Protein AF-A0A7K6N0I5-F1 (afdb_monomer_lite)

InterPro domains:
  IPR001734 Sodium/solute symporter [PF00474] (1-62)
  IPR001734 Sodium/solute symporter [PS50283] (1-62)
  IPR018212 Sodium/solute symporter, conserved site [PS00456] (15-40)
  IPR038377 Sodium/glucose symporter superfamily [G3DSA:1.20.1730.10] (1-62)

Structure (mmCIF, N/CA/C/O backbone):
data_AF-A0A7K6N0I5-F1
#
_entry.id   AF-A0A7K6N0I5-F1
#
loop_
_atom_site.group_PDB
_atom_site.id
_atom_site.type_symbol
_atom_site.label_atom_id
_atom_site.label_alt_id
_atom_site.label_comp_id
_atom_site.label_asym_id
_atom_site.label_entity_id
_atom_site.label_seq_id
_atom_site.pdbx_PDB_ins_code
_atom_site.Cartn_x
_atom_site.Cartn_y
_atom_site.Cartn_z
_atom_site.occupancy
_atom_site.B_iso_or_equiv
_atom_site.auth_seq_id
_atom_site.auth_comp_id
_atom_site.auth_asym_id
_atom_site.auth_atom_id
_atom_site.pdbx_PDB_model_num
ATOM 1 N N . ALA A 1 1 ? -18.787 7.823 11.210 1.00 50.19 1 ALA A N 1
ATOM 2 C CA . ALA A 1 1 ? -19.774 7.060 12.007 1.00 50.19 1 ALA A CA 1
ATOM 3 C C . ALA A 1 1 ? -19.420 5.569 12.061 1.00 50.19 1 ALA A C 1
ATOM 5 O O . ALA A 1 1 ? -19.720 4.898 13.043 1.00 50.19 1 ALA A O 1
ATOM 6 N N . ASP A 1 2 ? -18.704 5.071 11.057 1.00 50.22 2 ASP A N 1
ATOM 7 C CA . ASP A 1 2 ? -18.468 3.642 10.812 1.00 50.22 2 ASP A CA 1
ATOM 8 C C . ASP A 1 2 ? -17.498 3.006 11.819 1.00 50.22 2 ASP A C 1
ATOM 10 O O . ASP A 1 2 ? -17.739 1.907 12.310 1.00 50.22 2 ASP A O 1
ATOM 14 N N . ILE A 1 3 ? -16.465 3.744 12.242 1.00 57.12 3 ILE A N 1
ATOM 15 C CA . ILE A 1 3 ? -15.520 3.289 13.278 1.00 57.12 3 ILE A CA 1
ATOM 16 C C . ILE A 1 3 ? -16.205 3.168 14.653 1.00 57.12 3 ILE A C 1
ATOM 18 O O . ILE A 1 3 ? -15.896 2.259 15.419 1.00 57.12 3 ILE A O 1
ATOM 22 N N . PHE A 1 4 ? -17.172 4.042 14.960 1.00 60.78 4 PHE A N 1
ATOM 23 C CA . PHE A 1 4 ? -17.898 4.014 16.235 1.00 60.78 4 PHE A CA 1
ATOM 24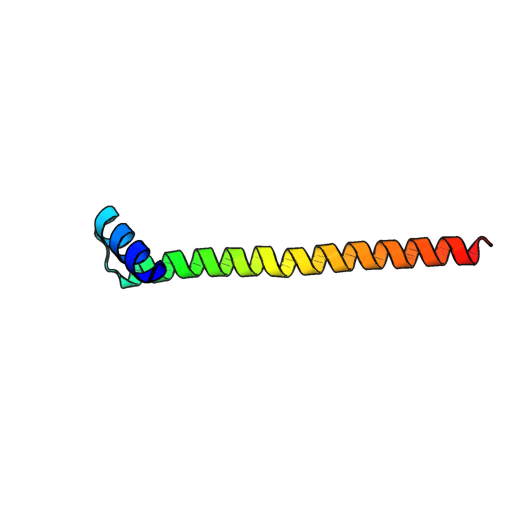 C C . PHE A 1 4 ? -18.880 2.833 16.292 1.00 60.78 4 PHE A C 1
ATOM 26 O O . PHE A 1 4 ? -18.946 2.133 17.298 1.00 60.78 4 PHE A O 1
ATOM 33 N N . SER A 1 5 ? -19.586 2.554 15.190 1.00 63.84 5 SER A N 1
ATOM 34 C CA . SER A 1 5 ? -20.479 1.393 15.080 1.00 63.84 5 SER A CA 1
ATOM 35 C C . SER A 1 5 ? -19.709 0.059 15.085 1.00 63.84 5 SER A C 1
ATOM 37 O O . SER A 1 5 ? -20.101 -0.866 15.797 1.00 63.84 5 SER A O 1
ATOM 39 N N . GLY A 1 6 ? -18.561 -0.026 14.398 1.00 62.88 6 GLY A N 1
ATOM 40 C CA . GLY A 1 6 ? -17.706 -1.222 14.393 1.00 62.88 6 GLY A CA 1
ATOM 41 C C . GLY A 1 6 ? -17.052 -1.527 15.747 1.00 62.88 6 GLY A C 1
ATOM 42 O O . GLY A 1 6 ? -17.007 -2.683 16.168 1.00 62.88 6 GLY A O 1
ATOM 43 N N . ALA A 1 7 ? -16.612 -0.498 16.480 1.00 59.97 7 ALA A N 1
ATOM 44 C CA . ALA A 1 7 ? -16.055 -0.667 17.822 1.00 59.97 7 ALA A CA 1
ATOM 45 C C . ALA A 1 7 ? -17.099 -1.186 18.831 1.00 59.97 7 ALA A C 1
ATOM 47 O O . ALA A 1 7 ? -16.780 -2.034 19.667 1.00 59.97 7 ALA A O 1
ATOM 48 N N . VAL A 1 8 ? -18.354 -0.729 18.733 1.00 62.03 8 VAL A N 1
ATOM 49 C CA . VAL A 1 8 ? -19.467 -1.204 19.579 1.00 62.03 8 VAL A CA 1
ATOM 50 C C . VAL A 1 8 ? -19.835 -2.661 19.264 1.00 62.03 8 VAL A C 1
ATOM 52 O O . VAL A 1 8 ? -20.112 -3.425 20.186 1.00 62.03 8 VAL A O 1
ATOM 55 N N . PHE A 1 9 ? -19.764 -3.087 17.999 1.00 62.81 9 PHE A N 1
ATOM 56 C CA . PHE A 1 9 ? -20.048 -4.472 17.597 1.00 62.81 9 PHE A CA 1
ATOM 57 C C . PHE A 1 9 ? -18.993 -5.467 18.114 1.00 62.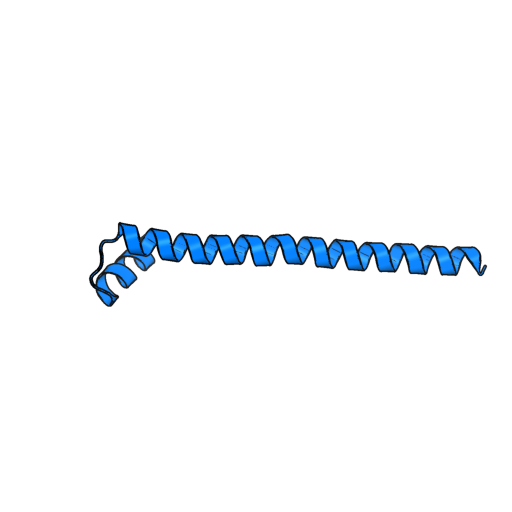81 9 PHE A C 1
ATOM 59 O O . PHE A 1 9 ? -19.343 -6.544 18.593 1.00 62.81 9 PHE A O 1
ATOM 66 N N . ILE A 1 10 ? -17.706 -5.093 18.100 1.00 57.09 10 ILE A N 1
ATOM 67 C CA . ILE A 1 10 ? -16.624 -5.912 18.682 1.00 57.09 10 ILE A CA 1
ATOM 68 C C . ILE A 1 10 ? -16.720 -5.952 20.216 1.00 57.09 10 ILE A C 1
ATOM 70 O O . ILE A 1 10 ? -16.489 -7.003 20.815 1.00 57.09 10 ILE A O 1
ATOM 74 N N . GLN A 1 11 ? -17.125 -4.847 20.853 1.00 59.78 11 GLN A N 1
ATOM 75 C CA . GLN A 1 11 ? -17.398 -4.816 22.294 1.00 59.78 11 GLN A CA 1
ATOM 76 C C . GLN A 1 11 ? -18.512 -5.805 22.681 1.00 59.78 11 GLN A C 1
ATOM 78 O O . GLN A 1 11 ? -18.372 -6.526 23.667 1.00 59.78 11 GLN A O 1
ATOM 83 N N . LEU A 1 12 ? -19.585 -5.881 21.879 1.00 53.69 12 LEU A N 1
ATOM 84 C CA . LEU A 1 12 ? -20.690 -6.825 22.083 1.00 53.69 12 LEU A CA 1
ATOM 85 C C . LEU A 1 12 ? -20.307 -8.283 21.769 1.00 53.69 12 LEU A C 1
ATOM 87 O O . LEU A 1 12 ? -20.781 -9.187 22.448 1.00 53.69 12 LEU A O 1
ATOM 91 N N . ALA A 1 13 ? -19.465 -8.522 20.757 1.00 57.41 13 ALA A N 1
ATOM 92 C CA . ALA A 1 13 ? -19.097 -9.869 20.310 1.00 57.41 13 ALA A CA 1
ATOM 93 C C . ALA A 1 13 ? -18.080 -10.578 21.227 1.00 57.41 13 ALA A C 1
ATOM 95 O O . ALA A 1 13 ? -18.066 -11.805 21.281 1.00 57.41 13 ALA A O 1
ATOM 96 N N . ILE A 1 14 ? -17.224 -9.823 21.928 1.00 58.38 14 ILE A N 1
ATOM 97 C CA . ILE A 1 14 ? -16.125 -10.363 22.755 1.00 58.38 14 ILE A CA 1
ATOM 98 C C . ILE A 1 14 ? -16.274 -10.025 24.253 1.00 58.38 14 ILE A C 1
ATOM 100 O O . ILE A 1 14 ? -15.590 -10.618 25.085 1.00 58.38 14 ILE A O 1
ATOM 104 N N . GLY A 1 15 ? -17.180 -9.117 24.635 1.00 54.56 15 GLY A N 1
ATOM 105 C CA . GLY A 1 15 ? -17.454 -8.788 26.043 1.00 54.56 15 GLY A CA 1
ATOM 106 C C . GLY A 1 15 ? -16.343 -7.996 26.749 1.00 54.56 15 GLY A C 1
ATOM 107 O O . GLY A 1 15 ? -16.326 -7.916 27.976 1.00 54.56 15 GLY A O 1
ATOM 108 N N . LEU A 1 16 ? -15.405 -7.410 25.997 1.00 55.69 16 LEU A N 1
ATOM 109 C CA . LEU A 1 16 ? -14.301 -6.593 26.512 1.00 55.69 16 LEU A CA 1
ATOM 110 C C . LEU A 1 16 ? -14.536 -5.104 26.209 1.00 55.69 16 LEU A C 1
ATOM 112 O O . LEU A 1 16 ? -15.051 -4.760 25.152 1.00 55.69 16 LEU A O 1
ATOM 116 N N . ASN A 1 17 ? -14.135 -4.224 27.136 1.00 59.00 17 ASN A N 1
ATOM 117 C CA . ASN A 1 17 ? -14.301 -2.762 27.087 1.00 59.00 17 ASN A CA 1
ATOM 118 C C . ASN A 1 17 ? -13.992 -2.126 25.712 1.00 59.00 17 ASN A C 1
ATOM 120 O O . ASN A 1 17 ? -12.963 -2.431 25.104 1.00 59.00 17 ASN A O 1
ATOM 124 N N . LEU A 1 18 ? -14.820 -1.150 25.292 1.00 61.94 18 LEU A N 1
ATOM 125 C CA . LEU A 1 18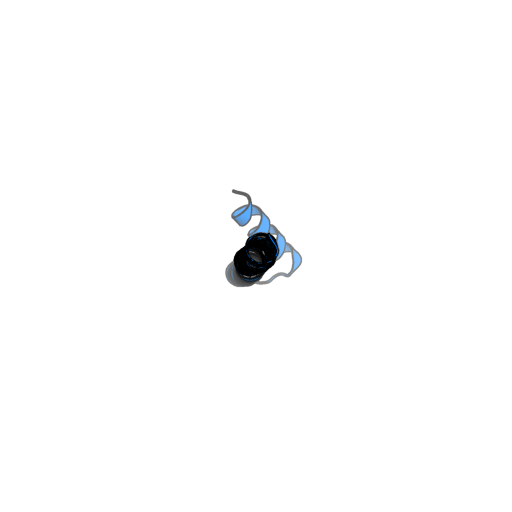 ? -14.734 -0.427 24.003 1.00 61.94 18 LEU A CA 1
ATOM 126 C C . LEU A 1 18 ? -13.312 0.042 23.664 1.00 61.94 18 LEU A C 1
ATOM 128 O O . LEU A 1 18 ? -12.894 0.032 22.511 1.00 61.94 18 LEU A O 1
ATOM 132 N N . TYR A 1 19 ? -12.569 0.443 24.694 1.00 61.19 19 TYR A N 1
ATOM 133 C CA . TYR A 1 19 ? -11.218 0.973 24.587 1.00 61.19 19 TYR A CA 1
ATOM 134 C C . TYR A 1 19 ? -10.217 -0.044 24.013 1.00 61.19 19 TYR A C 1
ATOM 136 O O . TYR A 1 19 ? -9.408 0.301 23.155 1.00 61.19 19 TYR A O 1
ATOM 144 N N . VAL A 1 20 ? -10.307 -1.317 24.420 1.00 66.44 20 VAL A N 1
ATOM 145 C CA . VAL A 1 20 ? -9.413 -2.384 23.935 1.00 66.44 20 VAL A CA 1
ATOM 146 C C . VAL A 1 20 ? -9.745 -2.750 22.487 1.00 66.44 20 VAL A C 1
ATOM 148 O O . VAL A 1 20 ? -8.841 -2.925 21.671 1.00 66.44 20 VAL A O 1
ATOM 151 N N . ALA A 1 21 ? -11.036 -2.789 22.140 1.00 69.31 21 ALA A N 1
ATOM 152 C CA . ALA A 1 21 ? -11.488 -3.046 20.773 1.00 69.31 21 ALA A CA 1
ATOM 153 C C . ALA A 1 21 ? -10.973 -1.982 19.786 1.00 69.31 21 ALA A C 1
ATOM 155 O O . ALA A 1 21 ? -10.476 -2.327 18.714 1.00 69.31 21 ALA A O 1
ATOM 156 N N . ILE A 1 22 ? -11.024 -0.699 20.169 1.00 72.44 22 ILE A N 1
ATOM 157 C CA . ILE A 1 22 ? -10.514 0.414 19.351 1.00 72.44 22 ILE A CA 1
ATOM 158 C C . ILE A 1 22 ? -8.997 0.301 19.143 1.00 72.44 22 ILE A C 1
ATOM 160 O O . ILE A 1 22 ? -8.528 0.484 18.021 1.00 72.44 22 ILE A O 1
ATOM 164 N N . ILE A 1 23 ? -8.230 -0.039 20.185 1.00 77.62 23 ILE A N 1
ATOM 165 C CA . ILE A 1 23 ? -6.766 -0.179 20.087 1.00 77.62 23 ILE A CA 1
ATOM 166 C C . ILE A 1 23 ? -6.366 -1.292 19.106 1.00 77.62 23 ILE A C 1
ATOM 168 O O . ILE A 1 23 ? -5.452 -1.097 18.301 1.00 77.62 23 ILE A O 1
ATOM 172 N N . ILE A 1 24 ? -7.058 -2.434 19.121 1.00 77.81 24 ILE A N 1
ATOM 173 C CA . ILE A 1 24 ? -6.774 -3.549 18.202 1.00 77.81 24 ILE A CA 1
ATOM 174 C C . ILE A 1 24 ? -7.087 -3.151 16.753 1.00 77.81 24 ILE A C 1
ATOM 176 O O . ILE A 1 24 ? -6.259 -3.348 15.863 1.00 77.81 24 ILE A O 1
ATOM 180 N N . LEU A 1 25 ? -8.249 -2.537 16.514 1.00 75.62 25 LEU A N 1
ATOM 181 C CA . LEU A 1 25 ? -8.667 -2.100 15.176 1.00 75.62 25 LEU A CA 1
ATOM 182 C C . LEU A 1 25 ? -7.728 -1.028 14.599 1.00 75.62 25 LEU A C 1
ATOM 184 O O . LEU A 1 25 ? -7.337 -1.101 13.430 1.00 75.62 25 LEU A O 1
ATOM 188 N N . LEU A 1 26 ? -7.322 -0.060 15.427 1.00 80.00 26 LEU A N 1
ATOM 189 C CA . LEU A 1 26 ? -6.364 0.977 15.046 1.00 80.00 26 LEU A CA 1
ATOM 190 C C . LEU A 1 26 ? -4.993 0.373 14.714 1.00 80.00 26 LEU A C 1
ATOM 192 O O . LEU A 1 26 ? -4.381 0.775 13.729 1.00 80.00 26 LEU A O 1
ATOM 196 N N . SER A 1 27 ? -4.546 -0.629 15.476 1.00 78.75 27 SER A N 1
ATOM 197 C CA . SER A 1 27 ? -3.272 -1.321 15.231 1.00 78.75 27 SER A CA 1
ATOM 198 C C . SER A 1 27 ? -3.267 -2.058 13.889 1.00 78.75 27 SER A C 1
ATOM 200 O O . SER A 1 27 ? -2.315 -1.925 13.123 1.00 78.75 27 SER A O 1
ATOM 202 N N . ILE A 1 28 ? -4.346 -2.775 13.555 1.00 80.88 28 ILE A N 1
ATOM 203 C CA . ILE A 1 28 ? -4.492 -3.452 12.254 1.00 80.88 28 ILE A CA 1
ATOM 204 C C . ILE A 1 28 ? -4.498 -2.427 11.113 1.00 80.88 28 ILE A C 1
ATOM 206 O O . ILE A 1 28 ? -3.804 -2.603 10.114 1.00 80.88 28 ILE A O 1
ATOM 210 N N . THR A 1 29 ? -5.230 -1.325 11.282 1.00 81.00 29 THR A N 1
ATOM 211 C CA . THR A 1 29 ? -5.316 -0.253 10.278 1.00 81.00 29 THR A CA 1
ATOM 212 C C . THR A 1 29 ? -3.960 0.426 10.062 1.00 81.00 29 THR A C 1
ATOM 214 O O . THR A 1 29 ? -3.564 0.678 8.923 1.00 81.00 29 THR A O 1
ATOM 217 N N . ALA A 1 30 ? -3.212 0.680 11.139 1.00 77.56 30 ALA A N 1
ATOM 218 C CA . ALA A 1 30 ? -1.874 1.257 11.082 1.00 77.56 30 ALA A CA 1
ATOM 219 C C . ALA A 1 30 ? -0.882 0.310 10.394 1.00 77.56 30 ALA A C 1
ATOM 221 O O . ALA A 1 30 ? -0.150 0.739 9.505 1.00 77.56 30 ALA A O 1
ATOM 222 N N . LEU A 1 31 ? -0.903 -0.984 10.731 1.00 80.31 31 LEU A N 1
ATOM 223 C CA . LEU A 1 31 ? -0.088 -1.997 10.054 1.00 80.31 31 LEU A CA 1
ATOM 224 C C . LEU A 1 31 ? -0.410 -2.074 8.561 1.00 80.31 31 LEU A C 1
ATOM 226 O O . LEU A 1 31 ? 0.508 -2.096 7.744 1.00 80.31 31 LEU A O 1
ATOM 230 N N . TYR A 1 32 ? -1.691 -2.060 8.193 1.00 71.19 32 TYR A N 1
ATOM 231 C CA . TYR A 1 32 ? -2.116 -2.083 6.793 1.00 71.19 32 TYR A CA 1
ATOM 232 C C . TYR A 1 32 ? -1.713 -0.804 6.043 1.00 71.19 32 TYR A C 1
ATOM 234 O O . TYR A 1 32 ? -1.313 -0.858 4.885 1.00 71.19 32 TYR A O 1
ATOM 242 N N . THR A 1 33 ? -1.735 0.349 6.716 1.00 78.25 33 THR A N 1
ATOM 243 C CA . THR A 1 33 ? -1.268 1.628 6.153 1.00 78.25 33 THR A CA 1
ATOM 244 C C . THR A 1 33 ? 0.242 1.633 5.937 1.00 78.25 33 THR A C 1
ATOM 246 O O . THR A 1 33 ? 0.710 2.054 4.883 1.00 78.25 33 THR A O 1
ATOM 249 N N . ILE A 1 34 ? 1.017 1.148 6.908 1.00 75.25 34 ILE A N 1
ATOM 250 C CA . ILE A 1 34 ? 2.481 1.109 6.812 1.00 75.25 34 ILE A CA 1
ATOM 251 C C .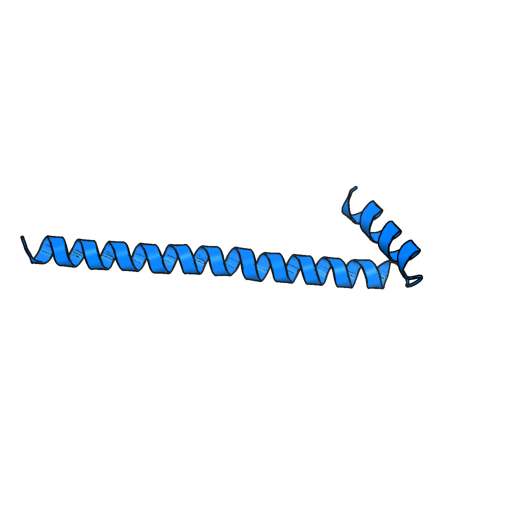 ILE A 1 34 ? 2.910 0.106 5.739 1.00 75.25 34 ILE A C 1
ATOM 253 O O . ILE A 1 34 ? 3.731 0.432 4.886 1.00 75.25 34 ILE A O 1
ATOM 257 N N . THR A 1 35 ? 2.324 -1.093 5.741 1.00 72.88 35 THR A N 1
ATOM 258 C CA . THR A 1 35 ? 2.627 -2.122 4.736 1.00 72.88 35 THR A CA 1
ATOM 259 C C . THR A 1 35 ? 2.142 -1.725 3.345 1.00 72.88 35 THR A C 1
ATOM 261 O O . THR A 1 35 ? 2.884 -1.906 2.387 1.00 72.88 35 THR A O 1
ATOM 264 N N . GLY A 1 36 ? 0.959 -1.123 3.213 1.00 70.88 36 GLY A N 1
ATOM 265 C CA . GLY A 1 36 ? 0.426 -0.675 1.925 1.00 70.88 36 GLY A CA 1
ATOM 266 C C . GLY A 1 36 ? 1.132 0.561 1.361 1.00 70.88 36 GLY A C 1
ATOM 267 O O . GLY A 1 36 ? 1.420 0.611 0.168 1.00 70.88 36 GLY A O 1
ATOM 268 N N . GLY A 1 37 ? 1.447 1.547 2.205 1.00 69.69 37 GLY A N 1
ATOM 269 C CA . GLY A 1 37 ? 2.054 2.813 1.787 1.00 69.69 37 GLY A CA 1
ATOM 270 C C . GLY A 1 37 ? 3.546 2.700 1.483 1.00 69.69 37 GLY A C 1
ATOM 271 O O . GLY A 1 37 ? 4.007 3.199 0.459 1.00 69.69 37 GLY A O 1
ATOM 272 N N . LEU A 1 38 ? 4.305 2.000 2.331 1.00 64.06 38 LEU A N 1
ATOM 273 C CA . LEU A 1 38 ? 5.745 1.830 2.129 1.00 64.06 38 LEU A CA 1
ATOM 274 C C . LEU A 1 38 ? 6.043 0.879 0.962 1.00 64.06 38 LEU A C 1
ATOM 276 O O . LEU A 1 38 ? 6.938 1.149 0.164 1.00 64.06 38 LEU A O 1
ATOM 280 N N . ALA A 1 39 ? 5.277 -0.211 0.824 1.00 71.00 39 ALA A N 1
ATOM 281 C CA . ALA A 1 39 ? 5.468 -1.151 -0.278 1.00 71.00 39 ALA A CA 1
ATOM 282 C C . ALA A 1 39 ? 5.163 -0.510 -1.636 1.00 71.00 39 ALA A C 1
ATOM 284 O O . ALA A 1 39 ? 5.893 -0.760 -2.591 1.00 71.00 39 ALA A O 1
ATOM 285 N N . ALA A 1 40 ? 4.140 0.349 -1.718 1.00 75.75 40 ALA A N 1
ATOM 286 C CA . ALA A 1 40 ? 3.823 1.077 -2.943 1.00 75.75 40 ALA A CA 1
ATOM 287 C C . ALA A 1 40 ? 4.985 1.979 -3.395 1.00 75.75 40 ALA A C 1
ATOM 289 O O . ALA A 1 40 ? 5.343 1.951 -4.569 1.00 75.75 40 ALA A O 1
ATOM 290 N N . VAL A 1 41 ? 5.621 2.704 -2.465 1.00 81.31 41 VAL A N 1
ATOM 291 C CA . VAL A 1 41 ? 6.788 3.560 -2.757 1.00 81.31 41 VAL A CA 1
ATOM 292 C C . VAL A 1 41 ? 7.991 2.733 -3.216 1.00 81.31 41 VAL A C 1
ATOM 294 O O . VAL A 1 41 ? 8.612 3.059 -4.226 1.00 81.31 41 VAL A O 1
ATOM 297 N N . ILE A 1 42 ? 8.285 1.619 -2.536 1.00 81.00 42 ILE A N 1
ATOM 298 C CA . ILE A 1 42 ? 9.396 0.730 -2.915 1.00 81.00 42 ILE A CA 1
ATOM 299 C C . ILE A 1 42 ? 9.166 0.136 -4.311 1.00 81.00 42 ILE A C 1
ATOM 301 O O . ILE A 1 42 ? 10.107 0.040 -5.103 1.00 81.00 42 ILE A O 1
ATOM 305 N N . TYR A 1 43 ? 7.926 -0.244 -4.634 1.00 77.81 43 TYR A N 1
ATOM 306 C CA . TYR A 1 43 ? 7.577 -0.810 -5.938 1.00 77.81 43 TYR A CA 1
ATOM 307 C C . TYR A 1 43 ? 7.748 0.217 -7.066 1.00 77.81 43 TYR A C 1
ATOM 309 O O . TYR A 1 43 ? 8.249 -0.117 -8.140 1.00 77.81 43 TYR A O 1
ATOM 317 N N . THR A 1 44 ? 7.390 1.481 -6.823 1.00 87.00 44 THR A N 1
ATOM 318 C CA . THR A 1 44 ? 7.604 2.551 -7.806 1.00 87.00 44 THR A CA 1
ATOM 319 C C . THR A 1 44 ? 9.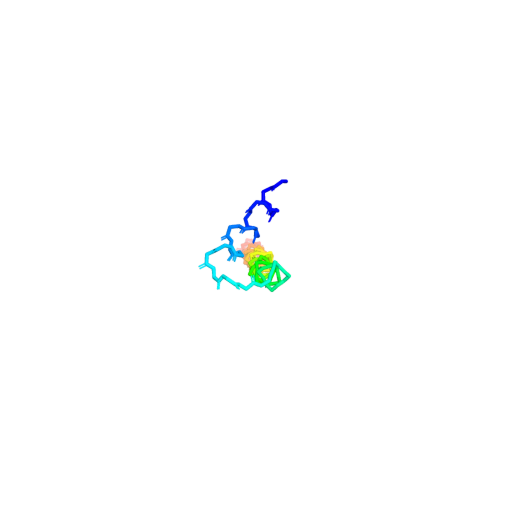078 2.940 -7.944 1.00 87.00 44 THR A C 1
ATOM 321 O O . THR A 1 44 ? 9.535 3.113 -9.073 1.00 87.00 44 THR A O 1
ATOM 324 N N . ASP A 1 45 ? 9.851 2.988 -6.853 1.00 88.75 45 ASP A N 1
ATOM 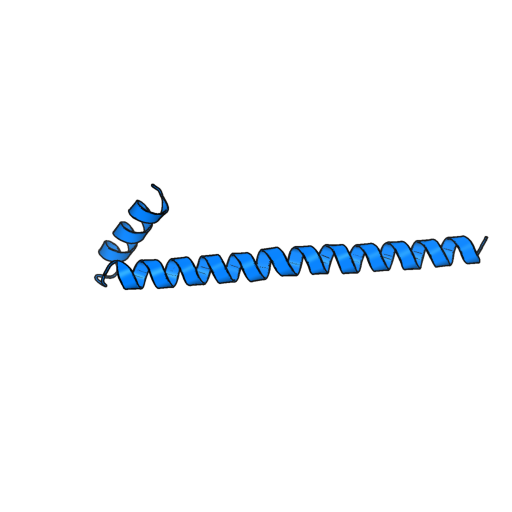325 C CA . ASP A 1 45 ? 11.294 3.298 -6.884 1.00 88.75 45 ASP A CA 1
ATOM 326 C C . ASP A 1 45 ? 12.108 2.213 -7.614 1.00 88.75 45 ASP A C 1
ATOM 328 O O . ASP A 1 45 ? 12.997 2.503 -8.424 1.00 88.75 45 ASP A O 1
ATOM 332 N N . THR A 1 46 ? 11.793 0.936 -7.378 1.00 85.31 46 THR A N 1
ATOM 333 C CA . THR A 1 46 ? 12.454 -0.188 -8.071 1.00 85.31 46 THR A CA 1
ATOM 334 C C . THR A 1 46 ? 12.125 -0.226 -9.561 1.00 85.31 46 THR A C 1
ATOM 336 O O . THR A 1 46 ? 13.006 -0.467 -10.387 1.00 85.31 46 THR A O 1
ATOM 339 N N . LEU A 1 47 ? 10.882 0.069 -9.937 1.00 89.06 47 LEU A N 1
ATOM 340 C CA . LEU A 1 47 ? 10.493 0.143 -11.343 1.00 89.06 47 LEU A CA 1
ATOM 341 C C . LEU A 1 47 ? 11.155 1.343 -12.041 1.00 89.06 47 LEU A C 1
ATOM 343 O O . LEU A 1 47 ? 11.679 1.204 -13.147 1.00 89.06 47 LEU A O 1
ATOM 347 N N . GLN A 1 48 ? 11.195 2.506 -11.388 1.00 90.06 48 GLN A N 1
ATOM 348 C CA . GLN A 1 48 ? 11.833 3.705 -11.931 1.00 90.06 48 GLN A CA 1
ATOM 349 C C . GLN A 1 48 ? 13.335 3.501 -12.170 1.00 90.06 48 GLN A C 1
ATOM 351 O O . GLN A 1 48 ? 13.844 3.860 -13.235 1.00 90.06 48 GLN A O 1
ATOM 356 N N . THR A 1 49 ? 14.049 2.909 -11.210 1.00 90.38 49 THR A N 1
ATOM 357 C CA . THR A 1 49 ? 15.482 2.607 -11.359 1.00 90.38 49 THR A CA 1
ATOM 358 C C . THR A 1 49 ? 15.741 1.636 -12.507 1.00 90.38 49 THR A C 1
ATOM 360 O O . THR A 1 49 ? 16.662 1.859 -13.293 1.00 90.38 49 THR A O 1
ATOM 363 N N . PHE A 1 50 ? 14.889 0.624 -12.683 1.00 90.94 50 PHE A N 1
ATOM 364 C CA . PHE A 1 50 ? 14.979 -0.299 -13.812 1.00 90.94 50 PHE A CA 1
ATOM 365 C C . PHE A 1 50 ? 14.817 0.417 -15.162 1.00 90.94 50 PHE A C 1
ATOM 367 O O . PHE A 1 50 ? 15.635 0.225 -16.063 1.00 90.94 50 PHE A O 1
ATOM 374 N N . ILE A 1 51 ? 13.818 1.299 -15.287 1.00 88.00 51 ILE A N 1
ATOM 375 C CA . ILE A 1 51 ? 13.606 2.098 -16.504 1.00 88.00 51 ILE A CA 1
ATOM 376 C C . ILE A 1 51 ? 14.811 3.004 -16.793 1.00 88.00 51 ILE A C 1
ATOM 378 O O . ILE A 1 51 ? 15.256 3.065 -17.939 1.00 88.00 51 ILE A O 1
ATOM 382 N N . MET A 1 52 ? 15.368 3.682 -15.782 1.00 91.75 52 MET A N 1
ATOM 383 C CA . MET A 1 52 ? 16.542 4.548 -15.971 1.00 91.75 52 MET A CA 1
ATOM 384 C C . MET A 1 52 ? 17.770 3.770 -16.453 1.00 91.75 52 MET A C 1
ATOM 386 O O . MET A 1 52 ? 18.484 4.239 -17.338 1.00 91.75 52 MET A O 1
ATOM 390 N N . VAL A 1 53 ? 18.006 2.580 -15.896 1.00 89.31 53 VAL A N 1
ATOM 391 C CA . VAL A 1 53 ? 19.129 1.718 -16.287 1.00 89.31 53 VAL A CA 1
ATOM 392 C C . VAL A 1 53 ? 18.942 1.195 -17.711 1.00 89.31 53 VAL A C 1
ATOM 394 O O . VAL A 1 53 ? 19.852 1.299 -18.525 1.00 89.31 53 VAL A O 1
ATOM 397 N N . VAL A 1 54 ? 17.759 0.687 -18.061 1.00 89.69 54 VAL A N 1
ATOM 398 C CA . VAL A 1 54 ? 17.486 0.223 -19.432 1.00 89.69 54 VAL A CA 1
ATOM 399 C C . VAL A 1 54 ? 17.614 1.371 -20.439 1.00 89.69 54 VAL A C 1
ATOM 401 O O . VAL A 1 54 ? 18.234 1.199 -21.488 1.00 89.69 54 VAL A O 1
ATOM 404 N N . GLY A 1 55 ? 17.093 2.555 -20.109 1.00 86.12 55 GLY A N 1
ATOM 405 C CA . GLY A 1 55 ? 17.229 3.747 -20.944 1.00 86.12 55 GLY A CA 1
ATOM 406 C C . GLY A 1 55 ? 18.687 4.150 -21.182 1.00 86.12 55 GLY A C 1
ATOM 407 O O . GLY A 1 55 ? 19.053 4.455 -22.316 1.00 86.12 55 GLY A O 1
ATOM 408 N N . SER A 1 56 ? 19.543 4.099 -20.154 1.00 86.06 56 SER A N 1
ATOM 409 C CA . SER A 1 56 ? 20.966 4.431 -20.307 1.00 86.06 56 SER A CA 1
ATOM 410 C C . SER A 1 56 ? 21.724 3.409 -21.160 1.00 86.06 56 SER A C 1
ATOM 412 O O . SER A 1 56 ? 22.560 3.802 -21.974 1.00 86.06 56 SER A O 1
ATOM 414 N N . PHE A 1 57 ? 21.396 2.118 -21.053 1.00 85.81 57 PHE A N 1
ATOM 415 C CA . PHE A 1 57 ? 21.977 1.081 -21.911 1.00 85.81 57 PHE A CA 1
ATOM 416 C C . PHE A 1 57 ? 21.599 1.252 -23.385 1.00 85.81 57 PHE A C 1
ATOM 418 O O . PHE A 1 57 ? 22.454 1.080 -24.252 1.00 85.81 57 PHE A O 1
ATOM 425 N N . ILE A 1 58 ? 20.348 1.621 -23.678 1.00 84.50 58 ILE A N 1
ATOM 426 C CA . ILE A 1 58 ? 19.900 1.880 -25.054 1.00 84.50 58 ILE A CA 1
ATOM 427 C C . ILE A 1 58 ? 20.639 3.087 -25.648 1.00 84.50 58 ILE A C 1
ATOM 429 O O . ILE A 1 58 ? 21.088 3.019 -26.788 1.00 84.50 58 ILE A O 1
ATOM 433 N N . LEU A 1 59 ? 20.809 4.165 -24.877 1.00 79.06 59 LEU A N 1
ATOM 434 C CA . LEU A 1 59 ? 21.503 5.376 -25.332 1.00 79.06 59 LEU A CA 1
ATOM 435 C C . LEU A 1 59 ? 23.009 5.185 -25.545 1.00 79.06 59 LEU A C 1
ATOM 437 O O . LEU A 1 59 ? 23.589 5.905 -26.342 1.00 79.06 59 LEU A O 1
ATOM 441 N N . MET A 1 60 ? 23.649 4.258 -24.829 1.00 75.50 60 MET A N 1
ATOM 442 C CA . MET A 1 60 ? 25.085 3.989 -24.982 1.00 75.50 60 MET A CA 1
ATOM 443 C C . MET A 1 60 ? 25.393 2.985 -26.105 1.00 75.50 60 MET A C 1
ATOM 445 O O . MET A 1 60 ? 26.528 2.914 -26.567 1.00 75.50 60 MET A O 1
ATOM 449 N N . GLY A 1 61 ? 24.402 2.189 -26.521 1.00 69.75 61 GLY A N 1
ATOM 450 C CA . GLY A 1 61 ? 24.516 1.249 -27.640 1.00 69.75 61 GLY A CA 1
ATOM 451 C C . GLY A 1 61 ? 24.204 1.845 -29.019 1.00 69.75 61 GLY A C 1
ATOM 452 O O . GLY A 1 61 ? 24.412 1.156 -30.017 1.00 69.75 61 GLY A O 1
ATOM 453 N N . PHE A 1 62 ? 23.699 3.081 -29.069 1.00 54.91 62 PHE A N 1
ATOM 454 C CA . PHE A 1 62 ? 23.450 3.864 -30.283 1.00 54.91 62 PHE A CA 1
ATOM 455 C C . PHE A 1 62 ? 24.541 4.926 -30.455 1.00 54.91 62 PHE A C 1
ATOM 457 O O . PHE A 1 62 ? 25.020 5.092 -31.598 1.00 54.91 62 PHE A O 1
#

Secondary structure (DSSP, 8-state):
-HHHHHHHHHHHHH---HHHHHHHHHHHHHHHHHHHHHHHHHHHHHHHHHHHHHHHHHHHH-

Organism: Panurus biarmicus (NCBI:txid181101)

Foldseek 3Di:
DVLVVQLVVVCVVPVDDSVVSSVVVVVVVVVCCCCVVVVVVVVVVVVVVVVVVVVVVVVVVD

Radius of gyration: 22.21 Å; chains: 1; bounding box: 46×17×57 Å

pLDDT: mean 72.86, std 12.03, range [50.19, 91.75]

Sequence (62 aa):
ADIFSGAVFIQLAIGLNLYVAIIILLSITALYTITGGLAAVIYTDTLQTFIMVVGSFILMGF